Protein AF-A0A8K0THE0-F1 (afdb_monomer_lite)

Foldseek 3Di:
DDDDDDDDDDDDDDDDPDDDDDPPDPDCPPPDDPVRVVVVVLVVVVVVVVVVVVVVDDPDPQDDPVNDADAAAPVPDDPVLNVLLVQLVVQQVQAADPCCVVCCPVVVPGGGNVVNLVVVCVVCVVVQPPDPCVVVVVVVSQVVVQCCSCVVVVRPHGDHDHDVVVVPDDPPPPPD

InterPro domains:
  IPR002227 Tyrosinase copper-binding domain [PF00264] (111-160)
  IPR002227 Tyrosinase copper-binding domain [PS00497] (129-146)
  IPR008922 Di-copper centre-containing domain superfamily [G3DSA:1.10.1280.10] (21-163)
  IPR008922 Di-copper centre-containing domain superfamily [SSF48056] (61-160)
  IPR050316 Tyrosinase and Hemocyanin [PTHR11474] (42-154)

pLDDT: mean 79.52, std 20.96, range [37.09, 98.62]

Radius of gyration: 33.8 Å; chains: 1; bounding box: 70×46×121 Å

Sequence (176 aa):
MRPSPLIVALGLGATFAFGAPSPAAPEESQSLSEAERLLLDLNAQATSALEESEGLEKRTEGCSIFKASVRRDWALLTKTERRDYIKAAKCLYTAPSILHKTDPVTYPGLRSRYDDFVAVHLEQTLSIHGTGNFLTWHRYYVWAYEQALRNECGYKGYQPVSHDRCRNLPELLLTL

Secondary structure (DSSP, 8-state):
------------------PPPPPPPP-------HHHHHHHHHHHHHHHHHHHHHTSS---TT--TTTPPPP-BGGGS-HHHHHHHHHHHHHHHHSBPHHHHH-TTT-TT--BHHHHHHHHHHHTHHHHSSSTTHHHHHHHHHHHHHHHHHHTS---S-PPB--GGGGS--GGGS--

Organism: NCBI:txid40658

Structure (mmCIF, N/CA/C/O backbone):
data_AF-A0A8K0THE0-F1
#
_entry.id   AF-A0A8K0THE0-F1
#
loop_
_atom_site.group_PDB
_atom_site.id
_atom_site.type_symbol
_atom_site.label_atom_id
_atom_site.label_alt_id
_atom_site.label_comp_id
_atom_site.label_asym_id
_atom_site.label_entity_id
_atom_site.label_seq_id
_atom_site.pdbx_PDB_ins_code
_atom_site.Cartn_x
_atom_site.Cartn_y
_atom_site.Cartn_z
_atom_site.occupancy
_atom_site.B_iso_or_equiv
_atom_site.auth_seq_id
_atom_site.auth_comp_id
_atom_site.auth_asym_id
_atom_site.auth_atom_id
_atom_site.pdbx_PDB_model_num
ATOM 1 N N . MET A 1 1 ? 43.475 -20.501 98.503 1.00 37.09 1 MET A N 1
ATOM 2 C CA . MET A 1 1 ? 44.841 -19.937 98.467 1.00 37.09 1 MET A CA 1
ATOM 3 C C . MET A 1 1 ? 44.968 -19.088 97.208 1.00 37.09 1 MET A C 1
ATOM 5 O O . MET A 1 1 ? 44.709 -19.608 96.133 1.00 37.09 1 MET A O 1
ATOM 9 N N . ARG A 1 2 ? 45.258 -17.786 97.342 1.00 45.22 2 ARG A N 1
ATOM 10 C CA . ARG A 1 2 ? 45.729 -16.926 96.233 1.00 45.22 2 ARG A CA 1
ATOM 11 C C . ARG A 1 2 ? 47.183 -17.313 95.900 1.00 45.22 2 ARG A C 1
ATOM 13 O O . ARG A 1 2 ? 47.862 -17.770 96.821 1.00 45.22 2 ARG A O 1
ATOM 20 N N . PRO A 1 3 ? 47.655 -17.149 94.650 1.00 45.97 3 PRO A N 1
ATOM 21 C CA . PRO A 1 3 ? 48.266 -15.866 94.259 1.00 45.97 3 PRO A CA 1
ATOM 22 C C . PRO A 1 3 ? 48.057 -15.436 92.783 1.00 45.97 3 PRO A C 1
ATOM 24 O O . PRO A 1 3 ? 47.805 -16.250 91.902 1.00 45.97 3 PRO A O 1
ATOM 27 N N . SER A 1 4 ? 48.197 -14.127 92.540 1.00 37.41 4 SER A N 1
ATOM 28 C CA . SER A 1 4 ? 48.621 -13.504 91.262 1.00 37.41 4 SER A CA 1
ATOM 29 C C . SER A 1 4 ? 50.158 -13.353 91.263 1.00 37.41 4 SER A C 1
ATOM 31 O O . SER A 1 4 ? 50.719 -13.397 92.363 1.00 37.41 4 SER A O 1
ATOM 33 N N . PRO A 1 5 ? 50.864 -13.191 90.116 1.00 53.12 5 PRO A N 1
ATOM 34 C CA . PRO A 1 5 ? 51.092 -11.874 89.447 1.00 53.12 5 PRO A CA 1
ATOM 35 C C . PRO A 1 5 ? 51.097 -11.946 87.878 1.00 53.12 5 PRO A C 1
ATOM 37 O O . PRO A 1 5 ? 51.170 -13.039 87.332 1.00 53.12 5 PRO A O 1
ATOM 40 N N . LEU A 1 6 ? 50.762 -10.897 87.088 1.00 38.00 6 LEU A N 1
ATOM 41 C CA . LEU A 1 6 ? 51.623 -9.824 86.486 1.00 38.00 6 LEU A CA 1
ATOM 42 C C . LEU A 1 6 ? 52.899 -10.396 85.800 1.00 38.00 6 LEU A C 1
ATOM 44 O O . LEU A 1 6 ? 53.612 -11.136 86.460 1.00 38.00 6 LEU A O 1
ATOM 48 N N . ILE A 1 7 ? 53.311 -10.164 84.533 1.00 41.59 7 ILE A N 1
ATOM 49 C CA . ILE A 1 7 ? 53.419 -9.004 83.595 1.00 41.59 7 ILE A CA 1
ATOM 50 C C . ILE A 1 7 ? 53.668 -9.619 82.166 1.00 41.59 7 ILE A C 1
ATOM 52 O O . ILE A 1 7 ? 54.162 -10.739 82.102 1.00 41.59 7 ILE A O 1
ATOM 56 N N . VAL A 1 8 ? 53.295 -9.067 80.994 1.00 42.31 8 VAL A N 1
ATOM 57 C CA . VAL A 1 8 ? 54.115 -8.237 80.059 1.00 42.31 8 VAL A CA 1
ATOM 58 C C . VAL A 1 8 ? 53.346 -8.073 78.739 1.00 42.31 8 VAL A C 1
ATOM 60 O O . VAL A 1 8 ? 52.878 -9.046 78.155 1.00 42.31 8 VAL A O 1
ATOM 63 N N . ALA A 1 9 ? 53.245 -6.827 78.271 1.00 46.34 9 ALA A N 1
ATOM 64 C CA . ALA A 1 9 ? 52.750 -6.444 76.955 1.00 46.34 9 ALA A CA 1
ATOM 65 C C . ALA A 1 9 ? 53.862 -6.538 75.898 1.00 46.34 9 ALA A C 1
ATOM 67 O O . ALA A 1 9 ? 54.978 -6.096 76.156 1.00 46.34 9 ALA A O 1
ATOM 68 N N . LEU A 1 10 ? 53.536 -7.019 74.697 1.00 44.88 10 LEU A N 1
ATOM 69 C CA . LEU A 1 10 ? 54.308 -6.794 73.472 1.00 44.88 10 LEU A CA 1
ATOM 70 C C . LEU A 1 10 ? 53.319 -6.691 72.308 1.00 44.88 10 LEU A C 1
ATOM 72 O O . LEU A 1 10 ? 52.562 -7.618 72.030 1.00 44.88 10 LEU A O 1
ATOM 76 N N . GLY A 1 11 ? 53.279 -5.505 71.703 1.00 41.94 11 GLY A N 1
ATOM 77 C CA . GLY A 1 11 ? 52.392 -5.180 70.597 1.00 41.94 11 GLY A CA 1
ATOM 78 C C . GLY A 1 11 ? 52.757 -5.931 69.321 1.00 41.94 11 GLY A C 1
ATOM 79 O O . GLY A 1 11 ? 53.927 -6.122 69.004 1.00 41.94 11 GLY A O 1
ATOM 80 N N . LEU A 1 12 ? 51.728 -6.297 68.566 1.00 46.88 12 LEU A N 1
ATOM 81 C CA . LEU A 1 12 ? 51.833 -6.688 67.168 1.00 46.88 12 LEU A CA 1
ATOM 82 C C . LEU A 1 12 ? 50.909 -5.760 66.386 1.00 46.88 12 LEU A C 1
ATOM 84 O O . LEU A 1 12 ? 49.689 -5.801 66.531 1.00 46.88 12 LEU A O 1
ATOM 88 N N . GLY A 1 13 ? 51.529 -4.858 65.624 1.00 43.75 13 GLY A N 1
ATOM 89 C CA . GLY A 1 13 ? 50.839 -3.967 64.707 1.00 43.75 13 GLY A CA 1
ATOM 90 C C . GLY A 1 13 ? 50.131 -4.771 63.622 1.00 43.75 13 GLY A C 1
ATOM 91 O O . GLY A 1 13 ? 50.723 -5.654 63.005 1.00 43.75 13 GLY A O 1
ATOM 92 N N . ALA A 1 14 ? 48.860 -4.456 63.394 1.00 48.72 14 ALA A N 1
ATOM 93 C CA . ALA A 1 14 ? 48.136 -4.925 62.227 1.00 48.72 14 ALA A CA 1
ATOM 94 C C . ALA A 1 14 ? 48.707 -4.220 60.989 1.00 48.72 14 ALA A C 1
ATOM 96 O O . ALA A 1 14 ? 48.571 -3.007 60.825 1.00 48.72 14 ALA A O 1
ATOM 97 N N . THR A 1 15 ? 49.372 -4.976 60.122 1.00 47.25 15 THR A N 1
ATOM 98 C CA . THR A 1 15 ? 49.733 -4.532 58.780 1.00 47.25 15 THR A CA 1
ATOM 99 C C . THR A 1 15 ? 48.459 -4.441 57.942 1.00 47.25 15 THR A C 1
ATOM 101 O O . THR A 1 15 ? 47.922 -5.441 57.474 1.00 47.25 15 THR A O 1
ATOM 104 N N . PHE A 1 16 ? 47.953 -3.225 57.739 1.00 48.56 16 PHE A N 1
ATOM 105 C CA . PHE A 1 16 ? 46.991 -2.964 56.673 1.00 48.56 16 PHE A CA 1
ATOM 106 C C . PHE A 1 16 ? 47.738 -3.044 55.340 1.00 48.56 16 PHE A C 1
ATOM 108 O O . PHE A 1 16 ? 48.511 -2.152 54.993 1.00 48.56 16 PHE A O 1
ATOM 115 N N . ALA A 1 17 ? 47.536 -4.133 54.599 1.00 47.16 17 ALA A N 1
ATOM 116 C CA . ALA A 1 17 ? 47.916 -4.188 53.197 1.00 47.16 17 ALA A CA 1
ATOM 117 C C . ALA A 1 17 ? 47.027 -3.197 52.430 1.00 47.16 17 ALA A C 1
ATOM 119 O O . ALA A 1 17 ? 45.856 -3.468 52.170 1.00 47.16 17 ALA A O 1
ATOM 120 N N . PHE A 1 18 ? 47.571 -2.023 52.105 1.00 51.66 18 PHE A N 1
ATOM 121 C CA . PHE A 1 18 ? 46.971 -1.121 51.130 1.00 51.66 18 PHE A CA 1
ATOM 122 C C . PHE A 1 18 ? 46.979 -1.830 49.772 1.00 51.66 18 PHE A C 1
ATOM 124 O O . PHE A 1 18 ? 48.033 -2.015 49.164 1.00 51.66 18 PHE A O 1
ATOM 131 N N . GLY A 1 19 ? 45.802 -2.266 49.318 1.00 46.28 19 GLY A N 1
ATOM 132 C CA . GLY A 1 19 ? 45.603 -2.702 47.942 1.00 46.28 19 GLY A CA 1
ATOM 133 C C . GLY A 1 19 ? 45.977 -1.564 46.996 1.00 46.28 19 GLY A C 1
ATOM 134 O O . GLY A 1 19 ? 45.545 -0.427 47.188 1.00 46.28 19 GLY A O 1
ATOM 135 N N . ALA A 1 20 ? 46.819 -1.862 46.008 1.00 51.03 20 ALA A N 1
ATOM 136 C CA . ALA A 1 20 ? 47.208 -0.899 44.990 1.00 51.03 20 ALA A CA 1
ATOM 137 C C . ALA A 1 20 ? 45.961 -0.375 44.247 1.00 51.03 20 ALA A C 1
ATOM 139 O O . ALA A 1 20 ? 45.040 -1.158 43.990 1.00 51.03 20 ALA A O 1
ATOM 140 N N . PRO A 1 21 ? 45.915 0.915 43.867 1.00 47.69 21 PRO A N 1
ATOM 141 C CA . PRO A 1 21 ? 44.858 1.427 43.011 1.00 47.69 21 PRO A CA 1
ATOM 142 C C . PRO A 1 21 ? 44.902 0.670 41.684 1.00 47.69 21 PRO A C 1
ATOM 144 O O . PRO A 1 21 ? 45.929 0.651 41.003 1.00 47.69 21 PRO A O 1
ATOM 147 N N . SER A 1 22 ? 43.793 0.024 41.331 1.00 53.34 22 SER A N 1
ATOM 148 C CA . SER A 1 22 ? 43.606 -0.519 39.989 1.00 53.34 22 SER A CA 1
ATOM 149 C C . SER A 1 22 ? 43.704 0.646 38.994 1.00 53.34 22 SER A C 1
ATOM 151 O O . SER A 1 22 ? 43.078 1.681 39.247 1.00 53.34 22 SER A O 1
ATOM 153 N N . PRO A 1 23 ? 44.495 0.550 37.908 1.00 51.25 23 PRO A N 1
ATOM 154 C CA . PRO A 1 23 ? 44.481 1.583 36.886 1.00 51.25 23 PRO A CA 1
ATOM 155 C C . PRO A 1 23 ? 43.054 1.686 36.349 1.00 51.25 23 PRO A C 1
ATOM 157 O O . PRO A 1 23 ? 42.475 0.691 35.914 1.00 51.25 23 PRO A O 1
ATOM 160 N N . ALA A 1 24 ? 42.485 2.889 36.445 1.00 47.53 24 ALA A N 1
ATOM 161 C CA . ALA A 1 24 ? 41.199 3.212 35.856 1.00 47.53 24 ALA A CA 1
ATOM 162 C C . ALA A 1 24 ? 41.182 2.708 34.408 1.00 47.53 24 ALA A C 1
ATOM 164 O O . ALA A 1 24 ? 42.100 3.000 33.636 1.00 47.53 24 ALA A O 1
ATOM 165 N N . ALA A 1 25 ? 40.167 1.912 34.069 1.00 48.09 25 ALA A N 1
ATOM 166 C CA . ALA A 1 25 ? 39.906 1.537 32.690 1.00 48.09 25 ALA A CA 1
ATOM 167 C C . ALA A 1 25 ? 39.863 2.819 31.836 1.00 48.09 25 ALA A C 1
ATOM 169 O O . ALA A 1 25 ? 39.320 3.826 32.303 1.00 48.09 25 ALA A O 1
ATOM 170 N N . PRO A 1 26 ? 40.458 2.820 30.631 1.00 47.81 26 PRO A N 1
ATOM 171 C CA . PRO A 1 26 ? 40.392 3.981 29.763 1.00 47.81 26 PRO A CA 1
ATOM 172 C C . PRO A 1 26 ? 38.924 4.313 29.490 1.00 47.81 26 PRO A C 1
ATOM 174 O O . PRO A 1 26 ? 38.117 3.429 29.208 1.00 47.81 26 PRO A O 1
ATOM 177 N N . GLU A 1 27 ? 38.597 5.594 29.623 1.00 45.12 27 GLU A N 1
ATOM 178 C CA . GLU A 1 27 ? 37.308 6.167 29.272 1.00 45.12 27 GLU A CA 1
ATOM 179 C C . GLU A 1 27 ? 37.000 5.817 27.808 1.00 45.12 27 GLU A C 1
ATOM 181 O O . GLU A 1 27 ? 37.686 6.259 26.882 1.00 45.12 27 GLU A O 1
ATOM 186 N N . GLU A 1 28 ? 36.002 4.959 27.603 1.00 45.19 28 GLU A N 1
ATOM 187 C CA . GLU A 1 28 ? 35.525 4.532 26.292 1.00 45.19 28 GLU A CA 1
ATOM 188 C C . GLU A 1 28 ? 34.776 5.700 25.633 1.00 45.19 28 GLU A C 1
ATOM 190 O O . GLU A 1 28 ? 33.551 5.738 25.557 1.00 45.19 28 GLU A O 1
ATOM 195 N N . SER A 1 29 ? 35.523 6.699 25.158 1.00 48.25 29 SER A N 1
ATOM 196 C CA . SER A 1 29 ? 35.022 7.587 24.116 1.00 48.25 29 SER A CA 1
ATOM 197 C C . SER A 1 29 ? 34.952 6.751 22.843 1.00 48.25 29 SER A C 1
ATOM 199 O O . SER A 1 29 ? 35.946 6.538 22.151 1.00 48.25 29 SER A O 1
ATOM 201 N N . GLN A 1 30 ? 33.780 6.166 22.601 1.00 55.34 30 GLN A N 1
ATOM 202 C CA . GLN A 1 30 ? 33.509 5.320 21.446 1.00 55.34 30 GLN A CA 1
ATOM 203 C C . GLN A 1 30 ? 33.782 6.120 20.172 1.00 55.34 30 GLN A C 1
ATOM 205 O O . GLN A 1 30 ? 32.961 6.911 19.705 1.00 55.34 30 GLN A O 1
ATOM 210 N N . SER A 1 31 ? 34.980 5.945 19.617 1.00 70.00 31 SER A N 1
ATOM 211 C CA . SER A 1 31 ? 35.307 6.401 18.280 1.00 70.00 31 SER A CA 1
ATOM 212 C C . SER A 1 31 ? 34.424 5.604 17.332 1.00 70.00 31 SER A C 1
ATOM 214 O O . SER A 1 31 ? 34.718 4.447 17.037 1.00 70.00 31 SER A O 1
ATOM 216 N N . LEU A 1 32 ? 33.320 6.214 16.907 1.00 71.62 32 LEU A N 1
ATOM 217 C CA . LEU A 1 32 ? 32.409 5.633 15.931 1.00 71.62 32 LEU A CA 1
ATOM 218 C C . LEU A 1 32 ? 33.219 5.079 14.756 1.00 71.62 32 LEU A C 1
ATOM 220 O O . LEU A 1 32 ? 34.095 5.773 14.215 1.00 71.62 32 LEU A O 1
ATOM 224 N N . SER A 1 33 ? 32.936 3.828 14.409 1.00 85.62 33 SER A N 1
ATOM 225 C CA . SER A 1 33 ? 33.497 3.130 13.261 1.00 85.62 33 SER A CA 1
ATOM 226 C C . SER A 1 33 ? 33.276 3.935 11.982 1.00 85.62 33 SER A C 1
ATOM 228 O O . SER A 1 33 ? 32.379 4.774 11.882 1.00 85.62 33 SER A O 1
ATOM 230 N N . GLU A 1 34 ? 34.092 3.675 10.967 1.00 87.69 34 GLU A N 1
ATOM 231 C CA . GLU A 1 34 ? 33.960 4.332 9.665 1.00 87.69 34 GLU A CA 1
ATOM 232 C C . GLU A 1 34 ? 32.550 4.159 9.073 1.00 87.69 34 GLU A C 1
ATOM 234 O O . GLU A 1 34 ? 31.986 5.108 8.535 1.00 87.69 34 GLU A O 1
ATOM 239 N N . ALA A 1 35 ? 31.933 2.990 9.282 1.00 84.56 35 ALA A N 1
ATOM 240 C CA . ALA A 1 35 ? 30.554 2.721 8.890 1.00 84.56 35 ALA A CA 1
ATOM 241 C C . ALA A 1 35 ? 29.540 3.602 9.641 1.00 84.56 35 ALA A C 1
ATOM 243 O O . ALA A 1 35 ? 28.606 4.117 9.034 1.00 84.56 35 ALA A O 1
ATOM 244 N N . GLU A 1 36 ? 29.726 3.819 10.945 1.00 90.31 36 GLU A N 1
ATOM 245 C CA . GLU A 1 36 ? 28.855 4.695 11.737 1.00 90.31 36 GLU A CA 1
ATOM 246 C C . GLU A 1 36 ? 29.017 6.163 11.344 1.00 90.31 36 GLU A C 1
ATOM 248 O O . GLU A 1 36 ? 28.024 6.880 11.238 1.00 90.31 36 GLU A O 1
ATOM 253 N N . ARG A 1 37 ? 30.246 6.606 11.054 1.00 89.44 37 ARG A N 1
ATOM 254 C CA . ARG A 1 37 ? 30.509 7.956 10.532 1.00 89.44 37 ARG A CA 1
ATOM 255 C C . ARG A 1 37 ? 29.875 8.163 9.165 1.00 89.44 37 ARG A C 1
ATOM 257 O O . ARG A 1 37 ? 29.263 9.200 8.941 1.00 89.44 37 ARG A O 1
ATOM 264 N N . LEU A 1 38 ? 29.979 7.169 8.287 1.00 89.44 38 LEU A N 1
ATOM 265 C CA . LEU A 1 38 ? 29.345 7.194 6.974 1.00 89.44 38 LEU A CA 1
ATOM 266 C C . LEU A 1 38 ? 27.817 7.232 7.091 1.00 89.44 38 LEU A C 1
ATOM 268 O O . LEU A 1 38 ? 27.167 7.983 6.374 1.00 89.44 38 LEU A O 1
ATOM 272 N N . LEU A 1 39 ? 27.234 6.468 8.017 1.00 88.12 39 LEU A N 1
ATOM 273 C CA . LEU A 1 39 ? 25.795 6.513 8.290 1.00 88.12 39 LEU A CA 1
ATOM 274 C C . LEU A 1 39 ? 25.358 7.866 8.859 1.00 88.12 39 LEU A C 1
ATOM 276 O O . LEU A 1 39 ? 24.305 8.372 8.481 1.00 88.12 39 LEU A O 1
ATOM 280 N N . LEU A 1 40 ? 26.148 8.464 9.750 1.00 88.88 40 LEU A N 1
ATOM 281 C CA . LEU A 1 40 ? 25.891 9.801 10.288 1.00 88.88 40 LEU A CA 1
ATOM 282 C C . LEU A 1 40 ? 25.964 10.875 9.206 1.00 88.88 40 LEU A C 1
ATOM 284 O O . LEU A 1 40 ? 25.087 11.732 9.156 1.00 88.88 40 LEU A O 1
ATOM 288 N N . ASP A 1 41 ? 26.958 10.798 8.326 1.00 92.06 41 ASP A N 1
ATOM 289 C CA . ASP A 1 41 ? 27.107 11.713 7.197 1.00 92.06 41 ASP A CA 1
ATOM 290 C C . ASP A 1 41 ? 25.958 11.556 6.190 1.00 92.06 41 ASP A C 1
ATOM 292 O O . ASP A 1 41 ? 25.325 12.539 5.818 1.00 92.06 41 ASP A O 1
ATOM 296 N N . LEU A 1 42 ? 25.581 10.320 5.844 1.00 88.81 42 LEU A N 1
ATOM 297 C CA . LEU A 1 42 ? 24.402 10.042 5.014 1.00 88.81 42 LEU A CA 1
ATOM 298 C C . LEU A 1 42 ? 23.113 10.580 5.645 1.00 88.81 42 LEU A C 1
ATOM 300 O O . LEU A 1 42 ? 22.280 11.158 4.948 1.00 88.81 42 LEU A O 1
ATOM 304 N N . ASN A 1 43 ? 22.942 10.415 6.958 1.00 87.50 43 ASN A N 1
ATOM 305 C CA . ASN A 1 43 ? 21.791 10.957 7.677 1.00 87.50 43 ASN A CA 1
ATOM 306 C C . ASN A 1 43 ? 21.796 12.492 7.679 1.00 87.50 43 ASN A C 1
ATOM 308 O O . ASN A 1 43 ? 20.735 13.101 7.533 1.00 87.50 43 ASN A O 1
ATOM 312 N N . ALA A 1 44 ? 22.965 13.122 7.814 1.00 89.00 44 ALA A N 1
ATOM 313 C CA . ALA A 1 44 ? 23.109 14.572 7.741 1.00 89.00 44 ALA A CA 1
ATOM 314 C C . ALA A 1 44 ? 22.770 15.089 6.338 1.00 89.00 44 ALA A C 1
ATOM 316 O O . ALA A 1 44 ? 21.922 15.966 6.211 1.00 89.00 44 ALA A O 1
ATOM 317 N N . GLN A 1 45 ? 23.322 14.474 5.289 1.00 90.31 45 GLN A N 1
ATOM 318 C CA . GLN A 1 45 ? 23.002 14.799 3.897 1.00 90.31 45 GLN A CA 1
ATOM 319 C C . GLN A 1 45 ? 21.509 14.619 3.597 1.00 90.31 45 GLN A C 1
ATOM 321 O O . GLN A 1 45 ? 20.898 15.477 2.967 1.00 90.31 45 GLN A O 1
ATOM 326 N N . ALA A 1 46 ? 20.893 13.535 4.082 1.00 80.50 46 ALA A N 1
ATOM 327 C CA . ALA A 1 46 ? 19.457 13.314 3.937 1.00 80.50 46 ALA A CA 1
ATOM 328 C C . ALA A 1 46 ? 18.630 14.387 4.663 1.00 80.50 46 ALA A C 1
ATOM 330 O O . ALA A 1 46 ? 17.602 14.813 4.144 1.00 80.50 46 ALA A O 1
ATOM 331 N N . THR A 1 47 ? 19.074 14.841 5.837 1.00 82.19 47 THR A N 1
ATOM 332 C CA . THR A 1 47 ? 18.400 15.902 6.602 1.00 82.19 47 THR A CA 1
ATOM 333 C C . THR A 1 47 ? 18.536 17.252 5.904 1.00 82.19 47 THR A C 1
ATOM 335 O O . THR A 1 47 ? 17.533 17.930 5.720 1.00 82.19 47 THR A O 1
ATOM 338 N N . SER A 1 48 ? 19.726 17.601 5.414 1.00 83.12 48 SER A N 1
ATOM 339 C CA . SER A 1 48 ? 19.937 18.826 4.638 1.00 83.12 48 SER A CA 1
ATOM 340 C C . SER A 1 48 ? 19.146 18.818 3.330 1.00 83.12 48 SER A C 1
ATOM 342 O O . SER A 1 48 ? 18.495 19.804 3.013 1.00 83.12 48 SER A O 1
ATOM 344 N N . ALA A 1 49 ? 19.092 17.691 2.613 1.00 79.25 49 ALA A N 1
ATOM 345 C CA . ALA A 1 49 ? 18.255 17.559 1.420 1.00 79.25 49 ALA A CA 1
ATOM 346 C C . ALA A 1 49 ? 16.754 17.697 1.738 1.00 79.25 49 ALA A C 1
ATOM 348 O O . ALA A 1 49 ? 15.994 18.237 0.934 1.00 79.25 49 ALA A O 1
ATOM 349 N N . LEU A 1 50 ? 16.313 17.226 2.913 1.00 73.88 50 LEU A N 1
ATOM 350 C CA . LEU A 1 50 ? 14.948 17.445 3.390 1.00 73.88 50 LEU A CA 1
ATOM 351 C C . LEU A 1 50 ? 14.700 18.926 3.688 1.00 73.88 50 LEU A C 1
ATOM 353 O O . LEU A 1 50 ? 13.709 19.447 3.196 1.00 73.88 50 LEU A O 1
ATOM 357 N N . GLU A 1 51 ? 15.585 19.608 4.412 1.00 76.88 51 GLU A N 1
ATOM 358 C CA . GLU A 1 51 ? 15.485 21.047 4.710 1.00 76.88 51 GLU A CA 1
ATOM 359 C C . GLU A 1 51 ? 15.505 21.906 3.434 1.00 76.88 51 GLU A C 1
ATOM 361 O O . GLU A 1 51 ? 14.690 22.813 3.269 1.00 76.88 51 GLU A O 1
ATOM 366 N N . GLU A 1 52 ? 16.365 21.572 2.471 1.00 76.2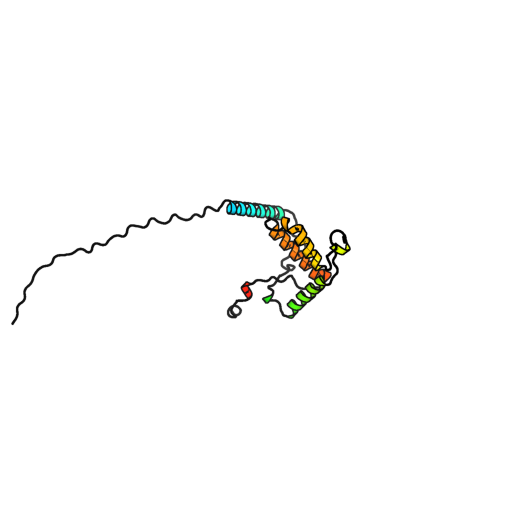5 52 GLU A N 1
ATOM 367 C CA . GLU A 1 52 ? 16.381 22.189 1.141 1.00 76.25 52 GLU A CA 1
ATOM 368 C C . GLU A 1 52 ? 15.057 21.946 0.401 1.00 76.25 52 GLU A C 1
ATOM 370 O O . GLU A 1 52 ? 14.531 22.848 -0.256 1.00 76.25 52 GLU A O 1
ATOM 375 N N . SER A 1 53 ? 14.465 20.757 0.564 1.00 64.31 53 SER A N 1
ATOM 376 C CA . SER A 1 53 ? 13.133 20.451 0.038 1.00 64.31 53 SER A CA 1
ATOM 377 C C . SER A 1 53 ? 11.994 21.131 0.806 1.00 64.31 53 SER A C 1
ATOM 379 O O . SER A 1 53 ? 10.932 21.345 0.230 1.00 64.31 53 SER A O 1
ATOM 381 N N . GLU A 1 54 ? 12.186 21.535 2.067 1.00 62.38 54 GLU A N 1
ATOM 382 C CA . GLU A 1 54 ? 11.216 22.359 2.802 1.00 62.38 54 GLU A CA 1
ATOM 383 C C . GLU A 1 54 ? 11.147 23.787 2.235 1.00 62.38 54 GLU A C 1
ATOM 385 O O . GLU A 1 54 ? 10.101 24.436 2.324 1.00 62.38 54 GLU A O 1
ATOM 390 N N . GLY A 1 55 ? 12.229 24.246 1.592 1.00 57.22 55 GLY A N 1
ATOM 391 C CA . GLY A 1 55 ? 12.276 25.468 0.786 1.00 57.22 55 GLY A CA 1
ATOM 392 C C . GLY A 1 55 ? 11.609 25.343 -0.591 1.00 57.22 55 GLY A C 1
ATOM 393 O O . GLY A 1 55 ? 11.332 26.362 -1.228 1.00 57.22 55 GLY A O 1
ATOM 394 N N . LEU A 1 56 ? 11.297 24.121 -1.046 1.00 56.66 56 LEU A N 1
ATOM 395 C CA . LEU A 1 56 ? 10.453 23.889 -2.218 1.00 56.66 56 LEU A CA 1
ATOM 396 C C . LEU A 1 56 ? 8.993 24.078 -1.797 1.00 56.66 56 LEU A C 1
ATOM 398 O O . LEU A 1 56 ? 8.346 23.211 -1.216 1.00 56.66 56 LEU A O 1
ATOM 402 N N . GLU A 1 57 ? 8.516 25.288 -2.059 1.00 56.62 57 GLU A N 1
ATOM 403 C CA . GLU A 1 57 ? 7.181 25.805 -1.801 1.00 56.62 57 GLU A CA 1
ATOM 404 C C . GLU A 1 57 ? 6.034 24.776 -1.746 1.00 56.62 57 GLU A C 1
ATOM 406 O O . GLU A 1 57 ? 5.821 23.966 -2.648 1.00 56.62 57 GLU A O 1
ATOM 411 N N . LYS A 1 58 ? 5.176 25.002 -0.740 1.00 50.47 58 LYS A N 1
ATOM 412 C CA . LYS A 1 58 ? 3.836 24.436 -0.523 1.00 50.47 58 LYS A CA 1
ATOM 413 C C . LYS A 1 58 ? 3.842 23.016 0.041 1.00 50.47 58 LYS A C 1
ATOM 415 O O . LYS A 1 58 ? 3.612 22.033 -0.660 1.00 50.47 58 LYS A O 1
ATOM 420 N N . ARG A 1 59 ? 3.777 22.942 1.379 1.00 57.47 59 ARG A N 1
ATOM 421 C CA . ARG A 1 59 ? 2.786 22.049 2.003 1.00 57.47 59 ARG A CA 1
ATOM 422 C C . ARG A 1 59 ? 1.417 22.455 1.452 1.00 57.47 59 ARG A C 1
ATOM 424 O O . ARG A 1 59 ? 0.767 23.367 1.948 1.00 57.47 59 ARG A O 1
ATOM 431 N N . THR A 1 60 ? 1.088 21.826 0.330 1.00 54.25 60 THR A N 1
ATOM 432 C CA . THR A 1 60 ? -0.111 21.957 -0.491 1.00 54.25 60 THR A CA 1
ATOM 433 C C . THR A 1 60 ? -1.347 22.145 0.373 1.00 54.25 60 THR A C 1
ATOM 435 O O . THR A 1 60 ? -1.487 21.449 1.382 1.00 54.25 60 THR A O 1
ATOM 438 N N . GLU A 1 61 ? -2.251 23.027 -0.054 1.00 61.03 61 GLU A N 1
ATOM 439 C CA . GLU A 1 61 ? -3.625 23.155 0.438 1.00 61.03 61 GLU A CA 1
ATOM 440 C C . GLU A 1 61 ? -4.302 21.768 0.521 1.00 61.03 61 GLU A C 1
ATOM 442 O O . GLU A 1 61 ? -4.938 21.301 -0.416 1.00 61.03 61 GLU A O 1
ATOM 447 N N . GLY A 1 62 ? -4.108 21.027 1.615 1.00 66.81 62 GLY A N 1
ATOM 448 C CA . GLY A 1 62 ? -4.480 19.609 1.638 1.00 66.81 62 GLY A CA 1
ATOM 449 C C . GLY A 1 62 ? -3.947 18.818 2.825 1.00 66.81 62 GLY A C 1
ATOM 450 O O . GLY A 1 62 ? -4.712 18.067 3.428 1.00 66.81 62 GLY A O 1
ATOM 451 N N . CYS A 1 63 ? -2.687 19.023 3.216 1.00 70.06 63 CYS A N 1
ATOM 452 C CA . CYS A 1 63 ? -2.121 18.371 4.398 1.00 70.06 63 CYS A CA 1
ATOM 453 C C . CYS A 1 63 ? -2.252 19.296 5.614 1.00 70.06 63 CYS A C 1
ATOM 455 O O . CYS A 1 63 ? -1.501 20.256 5.764 1.00 70.06 63 CYS A O 1
ATOM 457 N N . SER A 1 64 ? -3.231 19.026 6.475 1.00 79.38 64 SER A N 1
ATOM 458 C CA . SER A 1 64 ? -3.403 19.714 7.757 1.00 79.38 64 SER A CA 1
ATOM 459 C C . SER A 1 64 ? -3.599 18.697 8.872 1.00 79.38 64 SER A C 1
ATOM 461 O O . SER A 1 64 ? -4.026 17.572 8.613 1.00 79.38 64 SER A O 1
ATOM 463 N N . ILE A 1 65 ? -3.351 19.093 10.123 1.00 77.38 65 ILE A N 1
ATOM 464 C CA . ILE A 1 65 ? -3.581 18.217 11.283 1.00 77.38 65 ILE A CA 1
ATOM 465 C C . ILE A 1 65 ? -5.031 17.706 11.355 1.00 77.38 65 ILE A C 1
ATOM 467 O O . ILE A 1 65 ? -5.276 16.593 11.801 1.00 77.38 65 ILE A O 1
ATOM 471 N N . PHE A 1 66 ? -5.984 18.480 10.829 1.00 79.75 66 PHE A N 1
ATOM 472 C CA . PHE A 1 66 ? -7.404 18.123 10.775 1.00 79.75 66 PHE A CA 1
ATOM 473 C C . PHE A 1 66 ? -7.750 17.118 9.667 1.00 79.75 66 PHE A C 1
ATOM 475 O O . PHE A 1 66 ? -8.796 16.479 9.725 1.00 79.75 66 PHE A O 1
ATOM 482 N N . LYS A 1 67 ? -6.897 16.991 8.645 1.00 80.50 67 LYS A N 1
ATOM 483 C CA . LYS A 1 67 ? -7.061 16.059 7.516 1.00 80.50 67 LYS A CA 1
ATOM 484 C C . LYS A 1 67 ? -6.067 14.895 7.562 1.00 80.50 67 LYS A C 1
ATOM 486 O O . LYS A 1 67 ? -6.134 14.004 6.718 1.00 80.50 67 LYS A O 1
ATOM 491 N N . ALA A 1 68 ? -5.142 14.907 8.521 1.00 82.38 68 ALA A N 1
ATOM 492 C CA . ALA A 1 68 ? -4.108 13.899 8.658 1.00 82.38 68 ALA A CA 1
ATOM 493 C C . ALA A 1 68 ? -4.725 12.521 8.936 1.00 82.38 68 ALA A C 1
ATOM 495 O O . ALA A 1 68 ? -5.524 12.336 9.855 1.00 82.38 68 ALA A O 1
ATOM 496 N N . SER A 1 69 ? -4.338 11.535 8.133 1.00 87.88 69 SER A N 1
ATOM 497 C CA . SER A 1 69 ? -4.735 10.144 8.324 1.00 87.88 69 SER A CA 1
ATOM 498 C C . SER A 1 69 ? -4.031 9.535 9.535 1.00 87.88 69 SER A C 1
ATOM 500 O O . SER A 1 69 ? -2.804 9.603 9.630 1.00 87.88 69 SER A O 1
ATOM 502 N N . VAL A 1 70 ? -4.782 8.861 10.409 1.00 89.69 70 VAL A N 1
ATOM 503 C CA . VAL A 1 70 ? -4.228 8.133 11.560 1.00 89.69 70 VAL A CA 1
ATOM 504 C C . VAL A 1 70 ? -4.207 6.636 11.264 1.00 89.69 70 VAL A C 1
ATOM 506 O O . VAL A 1 70 ? -5.254 6.009 11.081 1.00 89.69 70 VAL A O 1
ATOM 509 N N . ARG A 1 71 ? -3.007 6.049 11.254 1.00 93.38 71 ARG A N 1
ATOM 510 C CA . ARG A 1 71 ? -2.815 4.594 11.207 1.00 93.38 71 ARG A CA 1
ATOM 511 C C . ARG A 1 71 ? -2.783 4.048 12.628 1.00 93.38 71 ARG A C 1
ATOM 513 O O . ARG A 1 71 ? -2.046 4.556 13.468 1.00 93.38 71 ARG A O 1
ATOM 520 N N . ARG A 1 72 ? -3.602 3.032 12.896 1.00 91.38 72 ARG A N 1
ATOM 521 C CA . ARG A 1 72 ? -3.729 2.406 14.218 1.00 91.38 72 ARG A CA 1
ATOM 522 C C . ARG A 1 72 ? -3.124 1.016 14.223 1.00 91.38 72 ARG A C 1
ATOM 524 O O . ARG A 1 72 ? -3.051 0.357 13.184 1.00 91.38 72 ARG A O 1
ATOM 531 N N . ASP A 1 73 ? -2.728 0.587 15.412 1.00 92.12 73 ASP A N 1
ATOM 532 C CA . ASP A 1 73 ? -2.294 -0.781 15.632 1.00 92.12 73 ASP A CA 1
ATOM 533 C C . ASP A 1 73 ? -3.424 -1.778 15.332 1.00 92.12 73 ASP A C 1
ATOM 535 O O . ASP A 1 73 ? -4.585 -1.539 15.679 1.00 92.12 73 ASP A O 1
ATOM 539 N N . TRP A 1 74 ? -3.089 -2.907 14.707 1.00 93.12 74 TRP A N 1
ATOM 540 C CA . TRP A 1 74 ? -4.025 -3.992 14.415 1.00 93.12 74 TRP A CA 1
ATOM 541 C C . TRP A 1 74 ? -4.787 -4.480 15.658 1.00 93.12 74 TRP A C 1
ATOM 543 O O . TRP A 1 74 ? -5.995 -4.733 15.591 1.00 93.12 74 TRP A O 1
ATOM 553 N N . ALA A 1 75 ? -4.112 -4.581 16.804 1.00 91.06 75 ALA A N 1
ATOM 554 C CA . ALA A 1 75 ? -4.698 -4.973 18.080 1.00 91.06 75 ALA A CA 1
ATOM 555 C C . ALA A 1 75 ? -5.776 -3.984 18.549 1.00 91.06 75 ALA A C 1
ATOM 557 O O . ALA A 1 75 ? -6.772 -4.408 19.133 1.00 91.06 75 ALA A O 1
ATOM 558 N N . LEU A 1 76 ? -5.632 -2.699 18.213 1.00 92.00 76 LEU A N 1
ATOM 559 C CA . LEU A 1 76 ? -6.578 -1.636 18.565 1.00 92.00 76 LEU A CA 1
ATOM 560 C C . LEU A 1 76 ? -7.763 -1.521 17.595 1.00 92.00 76 LEU A C 1
ATOM 562 O O . LEU A 1 76 ? -8.692 -0.754 17.848 1.00 92.00 76 LEU A O 1
ATOM 566 N N . LEU A 1 77 ? -7.756 -2.264 16.485 1.00 93.88 77 LEU A N 1
ATOM 567 C CA . LEU A 1 77 ? -8.912 -2.348 15.598 1.00 93.88 77 LEU A CA 1
ATOM 568 C C . LEU A 1 77 ? -9.991 -3.257 16.189 1.00 93.88 77 LEU A C 1
ATOM 570 O O . LEU A 1 77 ? -9.716 -4.372 16.645 1.00 93.88 77 LEU A O 1
ATOM 574 N N . THR A 1 78 ? -11.242 -2.815 16.094 1.00 95.94 78 THR A N 1
ATOM 575 C CA . THR A 1 78 ? -12.419 -3.624 16.416 1.00 95.94 78 THR A CA 1
ATOM 576 C C . THR A 1 78 ? -12.534 -4.826 15.474 1.00 95.94 78 THR A C 1
ATOM 578 O O . THR A 1 78 ? -11.995 -4.849 14.364 1.00 95.94 78 THR A O 1
ATOM 581 N N . LYS A 1 79 ? -13.310 -5.841 15.876 1.00 97.06 79 LYS A N 1
ATOM 582 C CA . LYS A 1 79 ? -13.567 -7.021 15.028 1.00 97.06 79 LYS A CA 1
ATOM 583 C C . LYS A 1 79 ? -14.158 -6.646 13.663 1.00 97.06 79 LYS A C 1
ATOM 585 O O . LYS A 1 79 ? -13.855 -7.309 12.676 1.00 97.06 79 LYS A O 1
ATOM 590 N N . THR A 1 80 ? -14.999 -5.613 13.605 1.00 98.06 80 THR A N 1
ATOM 591 C CA . THR A 1 80 ? -15.590 -5.137 12.347 1.00 98.06 80 THR A CA 1
ATOM 592 C C . THR A 1 80 ? -14.544 -4.462 11.470 1.00 98.06 80 THR A C 1
ATOM 594 O O . THR A 1 80 ? -14.385 -4.879 10.332 1.00 98.06 80 THR A O 1
ATOM 597 N 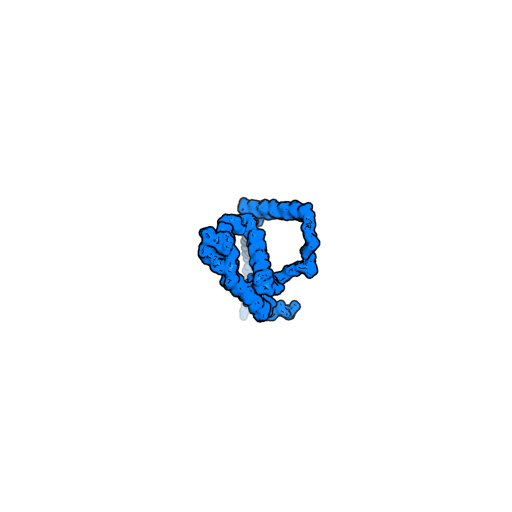N . GLU A 1 8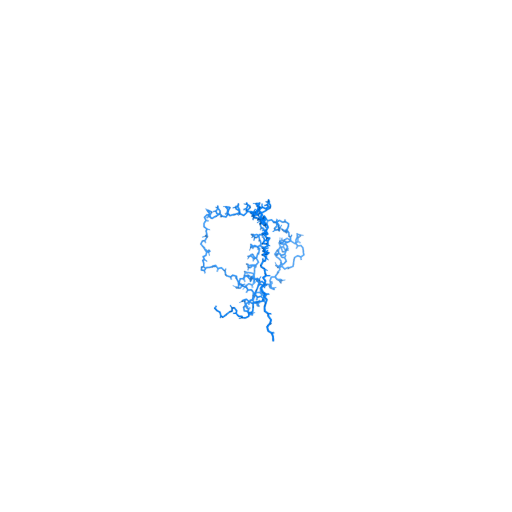1 ? -13.737 -3.552 12.015 1.00 97.31 81 GLU A N 1
ATOM 598 C CA . GLU A 1 81 ? -12.675 -2.878 11.251 1.00 97.31 81 GLU A CA 1
ATOM 599 C C . GLU A 1 81 ? -11.646 -3.864 10.682 1.00 97.31 81 GLU A C 1
ATOM 601 O O . GLU A 1 81 ? -11.247 -3.755 9.522 1.00 97.31 81 GLU A O 1
ATOM 606 N N . ARG A 1 82 ? -11.261 -4.888 11.459 1.00 97.50 82 ARG A N 1
ATOM 607 C CA . ARG A 1 82 ? -10.385 -5.964 10.966 1.00 97.50 82 ARG A CA 1
ATOM 608 C C . ARG A 1 82 ? -11.024 -6.730 9.808 1.00 97.50 82 ARG A C 1
ATOM 610 O O . ARG A 1 82 ? -10.345 -7.033 8.828 1.00 97.50 82 AR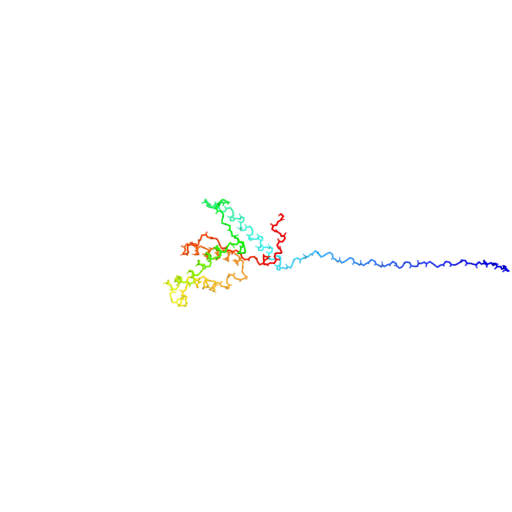G A O 1
ATOM 617 N N . ARG A 1 83 ? -12.321 -7.051 9.901 1.00 98.12 83 ARG A N 1
ATOM 618 C CA . ARG A 1 83 ? -13.058 -7.712 8.810 1.00 98.12 83 ARG A CA 1
ATOM 619 C C . ARG A 1 83 ? -13.144 -6.829 7.572 1.00 98.12 83 ARG A C 1
ATOM 621 O O . ARG A 1 83 ? -12.975 -7.357 6.478 1.00 98.12 83 ARG A O 1
ATOM 628 N N . ASP A 1 84 ? -13.356 -5.528 7.735 1.00 98.31 84 ASP A N 1
ATOM 629 C CA . ASP A 1 84 ? -13.425 -4.582 6.620 1.00 98.31 84 ASP A CA 1
ATOM 630 C C . ASP A 1 84 ? -12.085 -4.494 5.882 1.00 98.31 84 ASP A C 1
ATOM 632 O O . ASP A 1 84 ? -12.057 -4.571 4.652 1.00 98.31 84 ASP A O 1
ATOM 636 N N . TYR A 1 85 ? -10.967 -4.443 6.616 1.00 98.12 85 TYR A N 1
ATOM 637 C CA . TYR A 1 85 ? -9.629 -4.519 6.023 1.00 98.12 85 TYR A CA 1
ATOM 638 C C . TYR A 1 85 ? -9.409 -5.841 5.273 1.00 98.12 85 TYR A C 1
ATOM 640 O O . TYR A 1 85 ? -9.006 -5.841 4.111 1.00 98.12 85 TYR A O 1
ATOM 648 N N . ILE A 1 86 ? -9.723 -6.982 5.903 1.00 98.12 86 ILE A N 1
ATOM 649 C CA . ILE A 1 86 ? -9.565 -8.308 5.281 1.00 98.12 86 ILE A CA 1
ATOM 650 C C . ILE A 1 86 ? -10.430 -8.430 4.022 1.00 98.12 86 ILE A C 1
ATOM 652 O O . ILE A 1 86 ? -9.984 -8.994 3.024 1.00 98.12 86 ILE A O 1
ATOM 656 N N . LYS A 1 87 ? -11.659 -7.906 4.047 1.00 98.50 87 LYS A N 1
ATOM 657 C CA . LYS A 1 87 ? -12.559 -7.890 2.890 1.00 98.50 87 LYS A CA 1
ATOM 658 C C . LYS A 1 87 ? -11.948 -7.097 1.734 1.00 98.50 87 LYS A C 1
ATOM 660 O O . LYS A 1 87 ? -11.953 -7.589 0.609 1.00 98.50 87 LYS A O 1
ATOM 665 N N . ALA A 1 88 ? -11.394 -5.918 2.008 1.00 98.44 88 ALA A N 1
ATOM 666 C CA . ALA A 1 88 ? -10.732 -5.105 0.993 1.00 98.44 88 ALA A CA 1
ATOM 667 C C . ALA A 1 88 ? -9.465 -5.778 0.438 1.00 98.44 88 ALA A C 1
ATOM 669 O O . ALA A 1 88 ? -9.274 -5.816 -0.774 1.00 98.44 88 ALA A O 1
ATOM 670 N N . ALA A 1 89 ? -8.647 -6.396 1.293 1.00 98.06 89 ALA A N 1
ATOM 671 C CA . ALA A 1 89 ? -7.474 -7.146 0.846 1.00 98.06 89 ALA A CA 1
ATOM 672 C C . ALA A 1 89 ? -7.868 -8.331 -0.054 1.00 98.06 89 ALA A C 1
ATOM 674 O O . ALA A 1 89 ? -7.308 -8.504 -1.132 1.00 98.06 89 ALA A O 1
ATOM 675 N N . LYS A 1 90 ? -8.888 -9.110 0.332 1.00 98.50 90 LYS A N 1
ATOM 676 C CA . LYS A 1 90 ? -9.436 -10.197 -0.502 1.00 98.50 90 LYS A CA 1
ATOM 677 C C . LYS A 1 90 ? -9.976 -9.701 -1.844 1.00 98.50 90 LYS A C 1
ATOM 679 O O . LYS A 1 90 ? -9.867 -10.410 -2.840 1.00 98.50 90 LYS A O 1
ATOM 684 N N . CYS A 1 91 ? -10.539 -8.495 -1.880 1.00 98.62 91 CYS A N 1
ATOM 685 C CA . CYS A 1 91 ? -10.927 -7.863 -3.135 1.00 98.62 91 CYS A CA 1
ATOM 686 C C . CYS A 1 91 ? -9.709 -7.664 -4.057 1.00 98.62 91 CYS A C 1
ATOM 688 O O . CYS A 1 91 ? -9.777 -8.078 -5.207 1.00 98.62 91 CYS A O 1
ATOM 690 N N . LEU A 1 92 ? -8.555 -7.196 -3.566 1.00 98.50 92 LEU A N 1
ATOM 691 C CA . LEU A 1 92 ? -7.341 -7.095 -4.398 1.00 98.50 92 LEU A CA 1
ATOM 692 C C . LEU A 1 92 ? -6.793 -8.455 -4.866 1.00 98.50 92 LEU A C 1
ATOM 694 O O . LEU A 1 92 ? -6.271 -8.552 -5.973 1.00 98.50 92 LEU A O 1
ATOM 698 N N . TYR A 1 93 ? -6.952 -9.518 -4.073 1.00 97.88 93 TYR A N 1
ATOM 699 C CA . TYR A 1 93 ? -6.592 -10.886 -4.490 1.00 97.88 93 TYR A CA 1
ATOM 700 C C . TYR A 1 93 ? -7.492 -11.461 -5.593 1.00 97.88 93 TYR A C 1
ATOM 702 O O . TYR A 1 93 ? -7.140 -12.460 -6.212 1.00 97.88 93 TYR A O 1
ATOM 710 N N . THR A 1 94 ? -8.668 -10.876 -5.814 1.00 97.44 94 THR A N 1
ATOM 711 C CA . THR A 1 94 ? -9.657 -11.375 -6.786 1.00 97.44 94 THR A CA 1
ATOM 712 C C . THR A 1 94 ? -9.848 -10.433 -7.968 1.00 97.44 94 THR A C 1
ATOM 714 O O . THR A 1 94 ? -10.228 -10.882 -9.047 1.00 97.44 94 THR A O 1
ATOM 717 N N . ALA A 1 95 ? -9.566 -9.142 -7.793 1.00 98.06 95 ALA A N 1
ATOM 718 C CA . ALA A 1 95 ? -9.561 -8.159 -8.863 1.00 98.06 95 ALA A CA 1
ATOM 719 C C . ALA A 1 95 ? -8.472 -8.501 -9.897 1.00 98.06 95 ALA A C 1
ATOM 721 O O . ALA A 1 95 ? -7.384 -8.909 -9.493 1.00 98.06 95 ALA A O 1
ATOM 722 N N . PRO A 1 96 ? -8.727 -8.331 -11.206 1.00 97.75 96 PRO A N 1
ATOM 723 C CA . PRO A 1 96 ? -7.781 -8.707 -12.255 1.00 97.75 96 PRO A CA 1
ATOM 724 C C . PRO A 1 96 ? -6.529 -7.823 -12.243 1.00 97.75 96 PRO A C 1
ATOM 726 O O . PRO A 1 96 ? -6.629 -6.612 -12.045 1.00 97.75 96 PRO A O 1
ATOM 729 N N . SER A 1 97 ? -5.367 -8.421 -12.510 1.00 98.38 97 SER A N 1
ATOM 730 C CA . SER A 1 97 ? -4.098 -7.697 -12.682 1.00 98.38 97 SER A CA 1
ATOM 731 C C . SER A 1 97 ? -4.211 -6.597 -13.753 1.00 98.38 97 SER A C 1
ATOM 733 O O . SER A 1 97 ? -4.730 -6.823 -14.850 1.00 98.38 97 SER A O 1
ATOM 735 N N . ILE A 1 98 ? -3.713 -5.400 -13.437 1.00 97.81 98 ILE A N 1
ATOM 736 C CA . ILE A 1 98 ? -3.544 -4.297 -14.388 1.00 97.81 98 ILE A CA 1
ATOM 737 C C . ILE A 1 98 ? -2.315 -4.551 -15.253 1.00 97.81 98 ILE A C 1
ATOM 739 O O . ILE A 1 98 ? -2.426 -4.396 -16.464 1.00 97.81 98 ILE A O 1
ATOM 743 N N .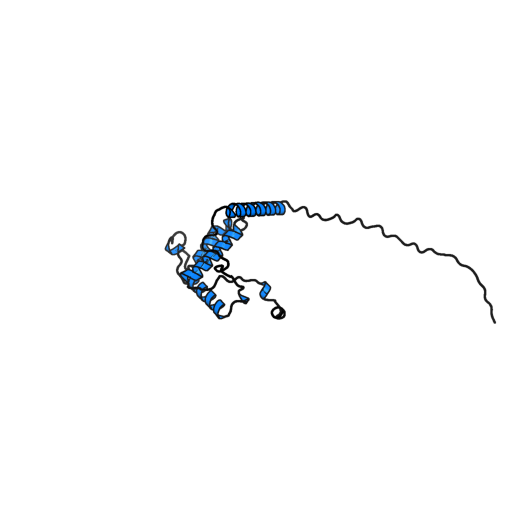 LEU A 1 99 ? -1.186 -4.971 -14.670 1.00 97.38 99 LEU A N 1
ATOM 744 C CA . LEU A 1 99 ? 0.063 -5.153 -15.418 1.00 97.38 99 LEU A CA 1
ATOM 745 C C . LEU A 1 99 ? -0.077 -6.230 -16.493 1.00 97.38 99 LEU A C 1
ATOM 747 O O . LEU A 1 99 ? 0.283 -5.988 -17.639 1.00 97.38 99 LEU A O 1
ATOM 751 N N . HIS A 1 100 ? -0.691 -7.368 -16.164 1.00 97.31 100 HIS A N 1
ATOM 752 C CA . HIS A 1 100 ? -1.006 -8.404 -17.146 1.00 97.31 100 HIS A CA 1
ATOM 753 C C . HIS A 1 100 ? -1.972 -7.898 -18.218 1.00 97.31 100 HIS A C 1
ATOM 755 O O . HIS A 1 100 ? -1.809 -8.189 -19.399 1.00 97.31 100 HIS A O 1
ATOM 761 N N . LYS A 1 101 ? -2.989 -7.124 -17.822 1.00 96.81 101 LYS A N 1
ATOM 762 C CA . LYS A 1 101 ? -3.965 -6.569 -18.766 1.00 96.81 101 LYS A CA 1
ATOM 763 C C . LYS A 1 101 ? -3.317 -5.590 -19.751 1.00 96.81 101 LYS A C 1
ATOM 765 O O . LYS A 1 101 ? -3.765 -5.517 -20.893 1.00 96.81 101 LYS A O 1
ATOM 770 N N . THR A 1 102 ? -2.318 -4.822 -19.319 1.00 97.00 102 THR A N 1
ATOM 771 C CA . THR A 1 102 ? -1.638 -3.822 -20.156 1.00 97.00 102 THR A CA 1
ATOM 772 C C . THR A 1 102 ? -0.455 -4.388 -20.932 1.00 97.00 102 THR A C 1
ATOM 774 O O . THR A 1 102 ? -0.223 -3.962 -22.058 1.00 97.00 102 THR A O 1
ATOM 777 N N . ASP A 1 103 ? 0.275 -5.338 -20.351 1.00 96.94 103 ASP A N 1
ATOM 778 C CA . ASP A 1 103 ? 1.450 -5.975 -20.943 1.00 96.94 103 ASP A CA 1
ATOM 779 C C . ASP A 1 103 ? 1.509 -7.469 -20.561 1.00 96.94 103 ASP A C 1
ATOM 781 O O . ASP A 1 103 ? 2.249 -7.885 -19.660 1.00 96.94 103 ASP A O 1
ATOM 785 N N . PRO A 1 104 ? 0.717 -8.312 -21.243 1.00 95.94 104 PRO A N 1
ATOM 786 C CA . PRO A 1 104 ? 0.661 -9.739 -20.951 1.00 95.94 104 PRO A CA 1
ATOM 787 C C . PRO A 1 104 ? 1.933 -10.487 -21.366 1.00 95.94 104 PRO A C 1
ATOM 789 O O . PRO A 1 104 ? 2.121 -11.622 -20.934 1.00 95.94 104 PRO A O 1
ATOM 792 N N . VAL A 1 105 ? 2.789 -9.893 -22.208 1.00 97.06 105 VAL A N 1
ATOM 793 C CA . VAL A 1 105 ? 4.037 -10.523 -22.666 1.00 97.06 105 VAL A CA 1
ATOM 794 C C . VAL A 1 105 ? 5.093 -10.437 -21.571 1.00 97.06 105 VAL A C 1
ATOM 796 O O . VAL A 1 105 ? 5.733 -11.444 -21.270 1.00 97.06 105 VAL A O 1
ATOM 799 N N . THR A 1 106 ? 5.234 -9.267 -20.945 1.00 95.94 106 THR A N 1
ATOM 800 C CA . THR A 1 106 ? 6.156 -9.066 -19.818 1.00 95.94 106 THR A CA 1
ATOM 801 C C . THR A 1 106 ? 5.622 -9.704 -18.536 1.00 95.94 106 THR A C 1
ATOM 803 O O . THR A 1 106 ? 6.384 -10.291 -17.768 1.00 95.94 106 THR A O 1
ATOM 806 N N . TYR A 1 107 ? 4.302 -9.661 -18.322 1.00 96.50 107 TYR A N 1
ATOM 807 C CA . TYR A 1 107 ? 3.657 -10.112 -17.086 1.00 96.50 107 TYR A CA 1
ATOM 808 C C . TYR A 1 107 ? 2.670 -11.279 -17.302 1.00 96.50 107 TYR A C 1
ATOM 810 O O . TYR A 1 107 ? 1.514 -11.181 -16.890 1.00 96.50 107 TYR A O 1
ATOM 818 N N . PRO A 1 108 ? 3.063 -12.423 -17.898 1.00 94.94 108 PRO A N 1
ATOM 819 C CA . PRO A 1 108 ? 2.128 -13.477 -18.316 1.00 94.94 108 PRO A CA 1
ATOM 820 C C . PRO A 1 108 ? 1.482 -14.252 -17.156 1.00 94.94 108 PRO A C 1
ATOM 822 O O . PRO A 1 108 ? 0.442 -14.882 -17.337 1.00 94.94 108 PRO A O 1
ATOM 825 N N . GLY A 1 109 ? 2.103 -14.243 -15.971 1.00 94.25 109 GLY A N 1
ATOM 826 C CA . GLY A 1 109 ? 1.677 -15.036 -14.811 1.00 94.25 109 GLY A CA 1
ATOM 827 C C . GLY A 1 109 ? 0.830 -14.290 -13.779 1.00 94.25 109 GLY A C 1
ATOM 828 O O . GLY A 1 109 ? 0.333 -14.924 -12.848 1.00 94.25 109 GLY A O 1
ATOM 829 N N . LEU A 1 110 ? 0.674 -12.972 -13.913 1.00 97.44 110 LEU A N 1
ATOM 830 C CA . LEU A 1 110 ? -0.019 -12.152 -12.921 1.00 97.44 110 LEU A CA 1
ATOM 831 C C . LEU A 1 110 ? -1.531 -12.303 -13.102 1.00 97.44 110 LEU A C 1
ATOM 833 O O . LEU A 1 110 ? -2.070 -12.069 -14.182 1.00 97.44 110 LEU A O 1
ATOM 837 N N . ARG A 1 111 ? -2.228 -12.708 -12.038 1.00 97.06 111 ARG A N 1
ATOM 838 C CA . ARG A 1 111 ? -3.668 -13.005 -12.087 1.00 97.06 111 ARG A CA 1
ATOM 839 C C . ARG A 1 111 ? -4.490 -11.948 -11.377 1.00 97.06 111 ARG A C 1
ATOM 841 O O . ARG A 1 111 ? -5.602 -11.647 -11.805 1.00 97.06 111 ARG A O 1
ATOM 848 N N . SER A 1 112 ? -3.946 -11.387 -10.308 1.00 98.31 112 SER A N 1
ATOM 849 C CA . SER A 1 112 ? -4.655 -10.484 -9.417 1.00 98.31 112 SER A CA 1
ATOM 850 C C . SER A 1 112 ? -4.005 -9.106 -9.323 1.00 98.31 112 SER A C 1
ATOM 852 O O . SER A 1 112 ? -2.816 -8.942 -9.585 1.00 98.31 112 SER A O 1
ATOM 854 N N . ARG A 1 113 ? -4.773 -8.104 -8.881 1.00 98.31 113 ARG A N 1
ATOM 855 C CA . ARG A 1 113 ? -4.235 -6.788 -8.504 1.00 98.31 113 ARG A CA 1
ATOM 856 C C . ARG A 1 113 ? -3.183 -6.896 -7.415 1.00 98.31 113 ARG A C 1
ATOM 858 O O . ARG A 1 113 ? -2.249 -6.105 -7.399 1.00 98.31 113 ARG A O 1
ATOM 865 N N . TYR A 1 114 ? -3.330 -7.862 -6.510 1.00 98.38 114 TYR A N 1
ATOM 866 C CA . TYR A 1 114 ? -2.315 -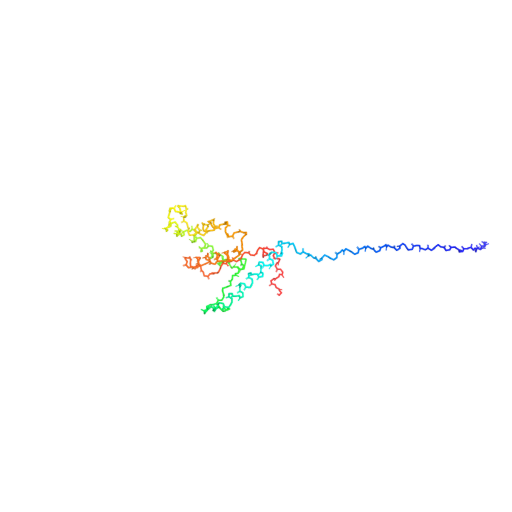8.150 -5.505 1.00 98.38 114 TYR A CA 1
ATOM 867 C C . TYR A 1 114 ? -0.992 -8.605 -6.141 1.00 98.38 114 TYR A C 1
ATOM 869 O O . TYR A 1 114 ? 0.068 -8.136 -5.728 1.00 98.38 114 TYR A O 1
ATOM 877 N N . ASP A 1 115 ? -1.045 -9.439 -7.185 1.00 98.19 115 ASP A N 1
ATOM 878 C CA . ASP A 1 115 ? 0.156 -9.897 -7.898 1.00 98.19 115 ASP A CA 1
ATOM 879 C C . ASP A 1 115 ? 0.919 -8.738 -8.547 1.00 98.19 115 ASP A C 1
ATOM 881 O O . ASP A 1 115 ? 2.140 -8.802 -8.638 1.00 98.19 115 ASP A O 1
ATOM 885 N N . ASP A 1 116 ? 0.240 -7.654 -8.937 1.00 98.44 116 ASP A N 1
ATOM 886 C CA . ASP A 1 116 ? 0.911 -6.465 -9.479 1.00 98.44 116 ASP A CA 1
ATOM 887 C C . ASP A 1 116 ? 1.831 -5.803 -8.452 1.00 98.44 116 ASP A C 1
ATOM 889 O O . ASP A 1 116 ? 2.953 -5.417 -8.771 1.00 98.44 116 ASP A O 1
ATOM 893 N N . PHE A 1 117 ? 1.376 -5.695 -7.201 1.00 98.38 117 PHE A N 1
ATOM 894 C CA . PHE A 1 117 ? 2.197 -5.163 -6.114 1.00 98.38 117 PHE A CA 1
ATOM 895 C C . PHE A 1 117 ? 3.413 -6.063 -5.865 1.00 98.38 117 PHE A C 1
ATOM 897 O O . PHE A 1 117 ? 4.541 -5.574 -5.783 1.00 98.38 117 PHE A O 1
ATOM 904 N N . VAL A 1 118 ? 3.195 -7.381 -5.828 1.00 98.06 118 VAL A N 1
ATOM 905 C CA . VAL A 1 118 ? 4.271 -8.370 -5.676 1.00 98.06 118 VAL A CA 1
ATOM 906 C C . VAL A 1 118 ? 5.279 -8.268 -6.821 1.00 98.06 118 VAL A C 1
ATOM 908 O O . VAL A 1 118 ? 6.479 -8.221 -6.565 1.00 98.06 118 VAL A O 1
ATOM 911 N N . ALA A 1 119 ? 4.817 -8.189 -8.068 1.00 97.62 119 ALA A N 1
ATOM 912 C CA . ALA A 1 119 ? 5.679 -8.108 -9.240 1.00 97.62 119 ALA A CA 1
ATOM 913 C C . ALA A 1 119 ? 6.558 -6.853 -9.225 1.00 97.62 119 ALA A C 1
ATOM 915 O O . ALA A 1 119 ? 7.762 -6.964 -9.431 1.00 97.62 119 ALA A O 1
ATOM 916 N N . VAL A 1 120 ? 5.994 -5.687 -8.895 1.00 96.56 120 VAL A N 1
ATOM 917 C CA . VAL A 1 120 ? 6.757 -4.431 -8.788 1.00 96.56 120 VAL A CA 1
ATOM 918 C C . VAL A 1 120 ? 7.831 -4.512 -7.696 1.00 96.56 120 VAL A C 1
ATOM 920 O O . VAL A 1 120 ? 8.952 -4.045 -7.897 1.00 96.56 120 VAL A O 1
ATOM 923 N N . HIS A 1 121 ? 7.517 -5.114 -6.544 1.00 98.19 121 HIS A N 1
ATOM 924 C CA . HIS A 1 121 ? 8.494 -5.319 -5.465 1.00 98.19 121 HIS A CA 1
ATOM 925 C C . HIS A 1 121 ? 9.605 -6.302 -5.865 1.00 98.19 121 HIS A C 1
ATOM 927 O O . HIS A 1 121 ? 10.781 -6.052 -5.591 1.00 98.19 121 HIS A O 1
ATOM 933 N N . LEU A 1 122 ? 9.254 -7.388 -6.562 1.00 96.94 122 LEU A N 1
ATOM 934 C CA . LEU A 1 122 ? 10.212 -8.365 -7.088 1.00 96.94 122 LEU A CA 1
ATOM 935 C C . LEU A 1 122 ? 11.147 -7.740 -8.128 1.00 96.94 122 LEU A C 1
ATOM 937 O O . LEU A 1 122 ? 12.361 -7.898 -8.029 1.00 96.94 122 LEU A O 1
ATOM 941 N N . GLU A 1 123 ? 10.597 -6.998 -9.087 1.00 95.88 123 GLU A N 1
ATOM 942 C CA . GLU A 1 123 ? 11.351 -6.354 -10.166 1.00 95.88 123 GLU A CA 1
ATOM 943 C C . GLU A 1 123 ? 12.372 -5.343 -9.624 1.00 95.88 123 GLU A C 1
ATOM 945 O O . GLU A 1 123 ? 13.506 -5.277 -10.096 1.00 95.88 123 GLU A O 1
ATOM 950 N N . GLN A 1 124 ? 12.004 -4.598 -8.578 1.00 94.00 124 GLN A N 1
ATOM 951 C CA . GLN A 1 124 ? 12.856 -3.559 -7.995 1.00 94.00 124 GLN A CA 1
ATOM 952 C C . GLN A 1 124 ? 13.674 -4.034 -6.786 1.00 94.00 124 GLN A C 1
ATOM 954 O O . GLN A 1 124 ? 14.396 -3.241 -6.191 1.00 94.00 124 GLN A O 1
ATOM 959 N N . THR A 1 125 ? 13.613 -5.315 -6.408 1.00 96.19 125 THR A N 1
ATOM 960 C CA . THR A 1 125 ? 14.191 -5.816 -5.146 1.00 96.19 125 THR A CA 1
ATOM 961 C C . THR A 1 125 ? 15.648 -5.396 -4.925 1.00 96.19 125 THR A C 1
ATOM 963 O O . THR A 1 125 ? 15.991 -4.982 -3.816 1.00 96.19 125 THR A O 1
ATOM 966 N N . LEU A 1 126 ? 16.490 -5.449 -5.962 1.00 95.50 126 LEU A N 1
ATOM 967 C CA . LEU A 1 126 ? 17.918 -5.124 -5.857 1.00 95.50 126 LEU A CA 1
ATOM 968 C C . LEU A 1 126 ? 18.211 -3.619 -5.759 1.00 95.50 126 LEU A C 1
ATOM 970 O O . LEU A 1 126 ? 19.303 -3.244 -5.347 1.00 95.50 126 LEU A O 1
ATOM 974 N N . SER A 1 127 ? 17.261 -2.755 -6.124 1.00 90.19 127 SER A N 1
ATOM 975 C CA . SER A 1 127 ? 17.404 -1.295 -6.053 1.00 90.19 127 SER A CA 1
ATOM 976 C C . SER A 1 127 ? 16.645 -0.662 -4.882 1.00 90.19 127 SER A C 1
ATOM 978 O O . SER A 1 127 ? 16.741 0.550 -4.674 1.00 90.19 127 SER A O 1
ATOM 980 N N . ILE A 1 128 ? 15.895 -1.461 -4.115 1.00 90.00 128 ILE A N 1
ATOM 981 C CA . ILE A 1 128 ? 15.067 -0.978 -3.000 1.00 90.00 128 ILE A CA 1
ATOM 982 C C . ILE A 1 128 ? 15.477 -1.551 -1.644 1.00 90.00 128 ILE A C 1
ATOM 984 O O . ILE A 1 128 ? 15.007 -1.026 -0.644 1.00 90.00 128 ILE A O 1
ATOM 988 N N . HIS A 1 129 ? 16.310 -2.599 -1.573 1.00 94.62 129 HIS A N 1
ATOM 989 C CA . HIS A 1 129 ? 16.807 -3.177 -0.313 1.00 94.62 129 HIS A CA 1
ATOM 990 C C . HIS A 1 129 ? 18.311 -2.962 -0.161 1.00 94.62 129 HIS A C 1
ATOM 992 O O . HIS A 1 129 ? 19.066 -3.136 -1.111 1.00 94.62 129 HIS A O 1
ATOM 998 N N . GLY A 1 130 ? 18.756 -2.618 1.053 1.00 89.88 130 GLY A N 1
ATOM 999 C CA . GLY A 1 130 ? 20.165 -2.287 1.307 1.00 89.88 130 GLY A CA 1
ATOM 1000 C C . GLY A 1 130 ? 20.605 -0.959 0.679 1.00 89.88 130 GLY A C 1
ATOM 1001 O O . GLY A 1 130 ? 21.798 -0.700 0.560 1.00 89.88 130 GLY A O 1
ATOM 1002 N N . THR A 1 131 ? 19.648 -0.124 0.273 1.00 86.12 131 THR A N 1
ATOM 1003 C CA . THR A 1 131 ? 19.855 1.144 -0.431 1.00 86.12 131 THR A CA 1
ATOM 1004 C C . THR A 1 131 ? 19.283 2.324 0.362 1.00 86.12 131 THR A C 1
ATOM 1006 O O . THR A 1 131 ? 18.408 2.161 1.215 1.00 86.12 131 THR A O 1
ATOM 1009 N N . GLY A 1 132 ? 19.742 3.546 0.060 1.00 87.81 132 GLY A N 1
ATOM 1010 C CA . GLY A 1 132 ? 19.294 4.765 0.755 1.00 87.81 132 GLY A CA 1
ATOM 1011 C C . GLY A 1 132 ? 17.801 5.084 0.583 1.00 87.81 132 GLY A C 1
ATOM 1012 O O . GLY A 1 132 ? 17.187 5.699 1.451 1.00 87.81 132 GLY A O 1
ATOM 1013 N N . ASN A 1 133 ? 17.177 4.614 -0.498 1.00 86.94 133 ASN A N 1
ATOM 1014 C CA . ASN A 1 133 ? 15.746 4.775 -0.764 1.00 86.94 133 ASN A CA 1
ATOM 1015 C C . ASN A 1 133 ? 14.869 3.677 -0.136 1.00 86.94 133 ASN A C 1
ATOM 1017 O O . ASN A 1 133 ? 13.656 3.716 -0.328 1.00 86.94 133 ASN A O 1
ATOM 1021 N N . PHE A 1 134 ? 15.422 2.719 0.621 1.00 91.69 134 PHE A N 1
ATOM 1022 C CA . PHE A 1 134 ? 14.647 1.613 1.201 1.00 91.69 134 PHE A CA 1
ATOM 1023 C C . PHE A 1 134 ? 13.413 2.101 1.973 1.00 91.69 134 PHE A C 1
ATOM 1025 O O . PHE A 1 134 ? 12.289 1.677 1.696 1.00 91.69 134 PHE A O 1
ATOM 1032 N N . LEU A 1 135 ? 13.595 3.037 2.910 1.00 92.12 135 LEU A N 1
ATOM 1033 C CA . LEU A 1 135 ? 12.506 3.514 3.768 1.00 92.12 135 LEU A CA 1
ATOM 1034 C C . LEU A 1 135 ? 11.475 4.349 3.003 1.00 92.12 135 LEU A C 1
ATOM 1036 O O . LEU A 1 135 ? 10.272 4.217 3.240 1.00 92.12 135 LEU A O 1
ATOM 1040 N N . THR A 1 136 ? 11.927 5.216 2.097 1.00 91.69 136 THR A N 1
ATOM 1041 C CA . THR A 1 136 ? 11.041 6.099 1.328 1.00 91.69 136 THR A CA 1
ATOM 1042 C C . THR A 1 136 ? 10.243 5.311 0.294 1.00 91.69 136 THR A C 1
ATOM 1044 O O . THR A 1 136 ? 9.028 5.501 0.201 1.00 91.69 136 THR A O 1
ATOM 1047 N N . TRP A 1 137 ? 10.879 4.359 -0.392 1.00 94.81 137 TRP A N 1
ATOM 1048 C CA . TRP A 1 137 ? 10.220 3.462 -1.337 1.00 94.81 137 TRP A CA 1
ATOM 1049 C C . TRP A 1 137 ? 9.154 2.613 -0.640 1.00 94.81 137 TRP A C 1
ATOM 1051 O O . TRP A 1 137 ? 8.000 2.616 -1.063 1.00 94.81 137 TRP A O 1
ATOM 1061 N N . HIS A 1 138 ? 9.476 1.971 0.492 1.00 97.06 138 HIS A N 1
ATOM 1062 C CA . HIS A 1 138 ? 8.503 1.137 1.210 1.00 97.06 138 HIS A CA 1
ATOM 1063 C C . HIS A 1 138 ? 7.367 1.966 1.827 1.00 97.06 138 HIS A C 1
ATOM 1065 O O . HIS A 1 138 ? 6.215 1.526 1.835 1.00 97.06 138 HIS A O 1
ATOM 1071 N N . ARG A 1 139 ? 7.645 3.194 2.293 1.00 95.50 139 ARG A N 1
ATOM 1072 C CA . ARG A 1 139 ? 6.600 4.127 2.750 1.00 95.50 139 ARG A CA 1
ATOM 1073 C C . ARG A 1 139 ? 5.607 4.429 1.628 1.00 95.50 139 ARG A C 1
ATOM 1075 O O . ARG A 1 139 ? 4.398 4.380 1.867 1.00 95.50 139 ARG A O 1
ATOM 1082 N N . TYR A 1 140 ? 6.110 4.727 0.432 1.00 95.62 140 TYR A N 1
ATOM 1083 C CA . TYR A 1 140 ? 5.276 4.993 -0.735 1.00 95.62 140 TYR A CA 1
ATOM 1084 C C . TYR A 1 140 ? 4.526 3.740 -1.197 1.00 95.62 140 TYR A C 1
ATOM 1086 O O . TYR A 1 140 ? 3.322 3.803 -1.421 1.00 95.62 140 TYR A O 1
ATOM 1094 N N . TYR A 1 141 ? 5.192 2.589 -1.243 1.00 97.94 141 TYR A N 1
ATOM 1095 C CA . TYR A 1 141 ? 4.600 1.307 -1.620 1.00 97.94 141 TYR A CA 1
ATOM 1096 C C . TYR A 1 141 ? 3.396 0.942 -0.739 1.00 97.94 141 TYR A C 1
ATOM 1098 O O . TYR A 1 141 ? 2.314 0.634 -1.239 1.00 97.94 141 TYR A O 1
ATOM 1106 N N . VAL A 1 142 ? 3.538 1.071 0.585 1.00 96.81 142 VAL A N 1
ATOM 1107 C CA . VAL A 1 142 ? 2.435 0.832 1.529 1.00 96.81 142 VAL A CA 1
ATOM 1108 C C . VAL A 1 142 ? 1.315 1.864 1.364 1.00 96.81 142 VAL A C 1
ATOM 1110 O O . VAL A 1 142 ? 0.140 1.519 1.475 1.00 96.81 142 VAL A O 1
ATOM 1113 N N . TRP A 1 143 ? 1.646 3.130 1.090 1.00 96.06 143 TRP A N 1
ATOM 1114 C CA . TRP A 1 143 ? 0.640 4.149 0.783 1.00 96.06 143 TRP A CA 1
ATOM 1115 C C . TRP A 1 143 ? -0.124 3.836 -0.512 1.00 96.06 143 TRP A C 1
ATOM 1117 O O . TRP A 1 143 ? -1.348 3.937 -0.519 1.00 96.06 143 TRP A O 1
ATOM 1127 N N . ALA A 1 144 ? 0.557 3.395 -1.570 1.00 97.75 144 ALA A N 1
ATOM 1128 C CA . ALA A 1 144 ? -0.065 3.018 -2.837 1.00 97.75 144 ALA A CA 1
ATOM 1129 C C . ALA A 1 144 ? -0.990 1.800 -2.672 1.00 97.75 144 ALA A C 1
ATOM 1131 O O . ALA A 1 144 ? -2.111 1.803 -3.180 1.00 97.75 144 ALA A O 1
ATOM 1132 N N . TYR A 1 145 ? -0.570 0.802 -1.887 1.00 98.31 145 TYR A N 1
ATOM 1133 C CA . TYR A 1 145 ? -1.418 -0.335 -1.520 1.00 98.31 145 TYR A CA 1
ATOM 1134 C C . TYR A 1 145 ? -2.671 0.112 -0.750 1.00 98.31 145 TYR A C 1
ATOM 1136 O O . TYR A 1 145 ? -3.784 -0.316 -1.056 1.00 98.31 145 TYR A O 1
ATOM 1144 N N . GLU A 1 146 ? -2.522 1.036 0.204 1.00 97.88 146 GLU A N 1
ATOM 1145 C CA . GLU A 1 146 ? -3.653 1.636 0.918 1.00 97.88 146 GLU A CA 1
ATOM 1146 C C . GLU A 1 146 ? -4.611 2.368 -0.038 1.00 97.88 146 GLU A C 1
ATOM 1148 O O . GLU A 1 146 ? -5.828 2.221 0.086 1.00 97.88 146 GLU A O 1
ATOM 1153 N N . GLN A 1 147 ? -4.091 3.109 -1.023 1.00 97.75 147 GLN A N 1
ATOM 1154 C CA . GLN A 1 147 ? -4.931 3.755 -2.034 1.00 97.75 147 GLN A CA 1
ATOM 1155 C C . GLN A 1 147 ? -5.695 2.732 -2.875 1.00 97.75 147 GLN A C 1
ATOM 1157 O O . GLN A 1 147 ? -6.883 2.934 -3.112 1.00 97.75 147 GLN A O 1
ATOM 1162 N N . ALA A 1 148 ? -5.075 1.615 -3.266 1.00 98.25 148 ALA A N 1
ATOM 1163 C CA . ALA A 1 148 ? -5.769 0.544 -3.981 1.00 98.25 148 ALA A CA 1
ATOM 1164 C C . ALA A 1 148 ? -6.904 -0.056 -3.133 1.00 98.25 148 ALA A C 1
ATOM 1166 O O . ALA A 1 148 ? -8.041 -0.160 -3.594 1.00 98.25 148 ALA A O 1
ATOM 1167 N N . LEU A 1 149 ? -6.654 -0.348 -1.850 1.00 98.44 149 LEU A N 1
ATOM 1168 C CA . LEU A 1 149 ? -7.703 -0.815 -0.933 1.00 98.44 149 LEU A CA 1
ATOM 1169 C C . LEU A 1 149 ? -8.886 0.163 -0.864 1.00 98.44 149 LEU A C 1
ATOM 1171 O O . LEU A 1 149 ? -10.046 -0.259 -0.858 1.00 98.44 149 LEU A O 1
ATOM 1175 N N . ARG A 1 150 ? -8.607 1.469 -0.789 1.00 97.75 150 ARG A N 1
ATOM 1176 C CA . ARG A 1 150 ? -9.629 2.509 -0.603 1.00 97.75 150 ARG A CA 1
ATOM 1177 C C . ARG A 1 150 ? -10.392 2.829 -1.887 1.00 97.75 150 ARG A C 1
ATOM 1179 O O . ARG A 1 150 ? -11.621 2.909 -1.857 1.00 97.75 150 ARG A O 1
ATOM 1186 N N . ASN A 1 151 ? -9.675 2.987 -2.993 1.00 98.19 151 ASN A N 1
ATOM 1187 C CA . ASN A 1 151 ? -10.213 3.491 -4.254 1.00 98.19 151 ASN A CA 1
ATOM 1188 C C . ASN A 1 151 ? -10.750 2.367 -5.149 1.00 98.19 151 ASN A C 1
ATOM 1190 O O . ASN A 1 151 ? -11.747 2.577 -5.833 1.00 98.19 151 ASN A O 1
ATOM 1194 N N . GLU A 1 152 ? -10.142 1.177 -5.117 1.00 98.12 152 GLU A N 1
ATOM 1195 C CA . GLU A 1 152 ? -10.562 0.030 -5.940 1.00 98.12 152 GLU A CA 1
ATOM 1196 C C . GLU A 1 152 ? -11.515 -0.902 -5.170 1.00 98.12 152 GLU A C 1
ATOM 1198 O O . GLU A 1 152 ? -12.466 -1.430 -5.739 1.00 98.12 152 GLU A O 1
ATOM 1203 N N . CYS A 1 153 ? -11.302 -1.069 -3.857 1.00 98.19 153 CYS A N 1
ATOM 1204 C CA . CYS A 1 153 ? -12.048 -2.025 -3.025 1.00 98.19 153 CYS A CA 1
ATOM 1205 C C . CYS A 1 153 ? -12.961 -1.383 -1.964 1.00 98.19 153 CYS A C 1
ATOM 1207 O O . CYS A 1 153 ? -13.560 -2.086 -1.145 1.00 98.19 153 CYS A O 1
ATOM 1209 N N . GLY A 1 154 ? -13.092 -0.053 -1.965 1.00 97.62 154 GLY A N 1
ATOM 1210 C CA . GLY A 1 154 ? -14.037 0.677 -1.117 1.00 97.62 154 GLY A CA 1
ATOM 1211 C C . GLY A 1 154 ? -13.697 0.707 0.377 1.00 97.62 154 GLY A C 1
ATOM 1212 O O . GLY A 1 154 ? -14.556 1.084 1.179 1.00 97.62 154 GLY A O 1
ATOM 1213 N N . TYR A 1 155 ? -12.475 0.336 0.771 1.00 98.00 155 TYR A N 1
ATOM 1214 C CA . TYR A 1 155 ? -12.027 0.412 2.161 1.00 98.00 155 TYR A CA 1
ATOM 1215 C C . TYR A 1 155 ? -12.085 1.857 2.673 1.00 98.00 155 TYR A C 1
ATOM 1217 O O . TYR A 1 155 ? -11.673 2.792 1.991 1.00 98.00 155 TYR A O 1
ATOM 1225 N N . LYS A 1 156 ? -12.615 2.066 3.881 1.00 96.50 156 LYS A N 1
ATOM 1226 C CA . LYS A 1 156 ? -12.728 3.410 4.485 1.00 96.50 156 LYS A CA 1
ATOM 1227 C C . LYS A 1 156 ? -11.693 3.670 5.578 1.00 96.50 156 LYS A C 1
ATOM 1229 O O . LYS A 1 156 ? -11.422 4.827 5.899 1.00 96.50 156 LYS A O 1
ATOM 1234 N N . GLY A 1 157 ? -11.101 2.608 6.122 1.00 94.44 157 GLY A N 1
ATOM 1235 C CA . GLY A 1 157 ? -10.019 2.700 7.095 1.00 94.44 157 GLY A CA 1
ATOM 1236 C C . GLY A 1 157 ? -8.666 3.007 6.452 1.00 94.44 157 GLY A C 1
ATOM 1237 O O . GLY A 1 157 ? -8.548 3.195 5.240 1.00 94.44 157 GLY A O 1
ATOM 1238 N N . TYR A 1 158 ? -7.631 3.048 7.282 1.00 95.00 158 TYR A N 1
ATOM 1239 C CA . TYR A 1 158 ? -6.238 3.227 6.862 1.00 95.00 158 TYR A CA 1
ATOM 1240 C C . TYR A 1 158 ? -5.456 1.929 7.060 1.00 95.00 158 TYR A C 1
ATOM 1242 O O . TYR A 1 158 ? -5.954 1.001 7.711 1.00 95.00 158 TYR A O 1
ATOM 1250 N N . GLN A 1 159 ? -4.257 1.846 6.482 1.00 93.81 159 GLN A N 1
ATOM 1251 C CA . GLN A 1 159 ? -3.402 0.676 6.642 1.00 93.81 159 GLN A CA 1
ATOM 1252 C C . GLN A 1 159 ? -3.101 0.453 8.138 1.00 93.81 159 GLN A C 1
ATOM 1254 O O . GLN A 1 159 ? -2.600 1.376 8.792 1.00 93.81 159 GLN A O 1
ATOM 1259 N N . PRO A 1 160 ? -3.393 -0.734 8.700 1.00 93.31 160 PRO A N 1
ATOM 1260 C CA . PRO A 1 160 ? -3.023 -1.040 10.073 1.00 93.31 160 PRO A CA 1
ATOM 1261 C C . PRO A 1 160 ? -1.506 -1.183 10.200 1.00 93.31 160 PRO A C 1
ATOM 1263 O O . PRO A 1 160 ? -0.853 -1.752 9.323 1.00 93.31 160 PRO A O 1
ATOM 1266 N N . VAL A 1 161 ? -0.955 -0.710 11.315 1.00 89.19 161 VAL A N 1
ATOM 1267 C CA . VAL A 1 161 ? 0.409 -1.065 11.723 1.00 89.19 161 VAL A CA 1
ATOM 1268 C C . VAL A 1 161 ? 0.340 -2.309 12.606 1.00 89.19 161 VAL A C 1
ATOM 1270 O O . VAL A 1 161 ? -0.602 -2.467 13.379 1.00 89.19 161 VAL A O 1
ATOM 1273 N N . SER A 1 162 ? 1.290 -3.229 12.468 1.00 80.56 162 SER A N 1
ATOM 1274 C CA . SER A 1 162 ? 1.412 -4.362 13.389 1.00 80.56 162 SER A CA 1
ATOM 1275 C C . SER A 1 162 ? 2.584 -4.084 14.303 1.00 80.56 162 SER A C 1
ATOM 1277 O O . SER A 1 162 ? 3.733 -4.254 13.899 1.00 80.56 162 SER A O 1
ATOM 1279 N N . HIS A 1 163 ? 2.306 -3.622 15.516 1.00 71.69 163 HIS A N 1
ATOM 1280 C CA . HIS A 1 163 ? 3.333 -3.449 16.518 1.00 71.69 163 HIS A CA 1
ATOM 1281 C C . HIS A 1 163 ? 3.355 -4.671 17.432 1.00 71.69 163 HIS A C 1
ATOM 1283 O O . HIS A 1 163 ? 2.505 -4.843 18.307 1.00 71.69 163 HIS A O 1
ATOM 1289 N N . ASP A 1 164 ? 4.350 -5.541 17.256 1.00 59.81 164 ASP A N 1
ATOM 1290 C CA . ASP A 1 164 ? 4.423 -6.805 18.001 1.00 59.81 164 ASP A CA 1
ATOM 1291 C C . ASP A 1 164 ? 4.567 -6.624 19.526 1.00 59.81 164 ASP A C 1
ATOM 1293 O O . ASP A 1 164 ? 4.341 -7.574 20.276 1.00 59.81 164 ASP A O 1
ATOM 1297 N N . ARG A 1 165 ? 4.848 -5.405 20.024 1.00 57.09 165 ARG A N 1
ATOM 1298 C CA . ARG A 1 165 ? 4.922 -5.139 21.475 1.00 57.09 165 ARG A CA 1
ATOM 1299 C C . ARG A 1 165 ? 3.564 -5.214 22.190 1.00 57.09 165 ARG A C 1
ATOM 1301 O O . ARG A 1 165 ? 3.552 -5.404 23.400 1.00 57.09 165 ARG A O 1
ATOM 1308 N N . CYS A 1 166 ? 2.430 -5.117 21.490 1.00 53.03 166 CYS A N 1
ATOM 1309 C CA . CYS A 1 166 ? 1.103 -5.143 22.129 1.00 53.03 166 CYS A CA 1
ATOM 1310 C C . CYS A 1 166 ? 0.561 -6.557 22.397 1.00 53.03 166 CYS A C 1
ATOM 1312 O O . CYS A 1 166 ? -0.494 -6.698 23.009 1.00 53.03 166 CYS A O 1
ATOM 1314 N N . ARG A 1 167 ? 1.262 -7.615 21.965 1.00 54.44 167 ARG A N 1
ATOM 1315 C CA . ARG A 1 167 ? 0.831 -9.005 22.196 1.00 54.44 167 ARG A CA 1
ATOM 1316 C C . ARG A 1 167 ? 1.089 -9.498 23.629 1.00 54.44 167 ARG A C 1
ATOM 1318 O O . ARG A 1 167 ? 0.453 -10.460 24.039 1.00 54.44 167 ARG A O 1
ATOM 1325 N N . ASN A 1 168 ? 1.970 -8.818 24.372 1.00 50.41 168 ASN A N 1
ATOM 1326 C CA . ASN A 1 168 ? 2.435 -9.212 25.710 1.00 50.41 168 ASN A CA 1
ATOM 1327 C C . ASN A 1 168 ? 2.265 -8.114 26.776 1.00 50.41 168 ASN A C 1
ATOM 1329 O O . ASN A 1 168 ? 2.928 -8.175 27.810 1.00 50.41 168 ASN A O 1
ATOM 1333 N N . LEU A 1 169 ? 1.430 -7.094 26.552 1.00 51.28 169 LEU A N 1
ATOM 1334 C CA . LEU A 1 169 ? 1.135 -6.140 27.622 1.00 51.28 169 LEU A CA 1
ATOM 1335 C C . LEU A 1 169 ? 0.210 -6.827 28.641 1.00 51.28 169 LEU A C 1
ATOM 1337 O O . LEU A 1 169 ? -0.907 -7.190 28.266 1.00 51.28 169 LEU A O 1
ATOM 1341 N N . PRO A 1 170 ? 0.639 -7.038 29.902 1.00 53.00 170 PRO A N 1
ATOM 1342 C CA . PRO A 1 170 ? -0.290 -7.439 30.949 1.00 53.00 170 PRO A CA 1
ATOM 1343 C C . PRO A 1 170 ? -1.387 -6.372 31.060 1.00 53.00 170 PRO A C 1
ATOM 1345 O O . PRO A 1 170 ? -1.102 -5.182 30.919 1.00 53.00 170 PRO A O 1
ATOM 1348 N N . GLU A 1 171 ? -2.628 -6.784 31.328 1.00 49.41 171 GLU A N 1
ATOM 1349 C CA . GLU A 1 171 ? -3.826 -5.920 31.405 1.00 49.41 171 GLU A CA 1
ATOM 1350 C C . GLU A 1 171 ? -3.719 -4.726 32.384 1.00 49.41 171 GLU A C 1
ATOM 1352 O O . GLU A 1 171 ? -4.621 -3.899 32.452 1.00 49.41 171 GLU A O 1
ATOM 1357 N N . LEU A 1 172 ? -2.612 -4.580 33.116 1.00 43.38 172 LEU A N 1
ATOM 1358 C CA . LEU A 1 172 ? -2.410 -3.550 34.132 1.00 43.38 172 LEU A CA 1
ATOM 1359 C C . LEU A 1 172 ? -2.107 -2.134 33.611 1.00 43.38 172 LEU A C 1
ATOM 1361 O O . LEU A 1 172 ? -2.033 -1.217 34.422 1.00 43.38 172 LEU A O 1
ATOM 1365 N N . LEU A 1 173 ? -1.911 -1.924 32.305 1.00 47.22 173 LEU A N 1
ATOM 1366 C CA . LEU A 1 173 ? -1.488 -0.619 31.760 1.00 47.22 173 LEU A CA 1
ATOM 1367 C C . LEU A 1 173 ? -2.582 0.161 31.011 1.00 47.22 173 LEU A C 1
ATOM 1369 O O . LEU A 1 173 ? -2.290 1.194 30.420 1.00 47.22 173 LEU A O 1
ATOM 1373 N N . LEU A 1 174 ? -3.838 -0.300 31.053 1.00 42.38 174 LEU A N 1
ATOM 1374 C CA . LEU A 1 174 ? -4.996 0.422 30.495 1.00 42.38 174 LEU A CA 1
ATOM 1375 C C . LEU A 1 174 ? -5.860 1.136 31.554 1.00 42.38 174 LEU A C 1
ATOM 1377 O O . LEU A 1 174 ? -6.901 1.693 31.210 1.00 42.38 174 LEU A O 1
ATOM 1381 N N . THR A 1 175 ? -5.434 1.168 32.820 1.00 39.16 175 THR A N 1
ATOM 1382 C CA . THR A 1 175 ? -6.118 1.902 33.904 1.00 39.16 175 THR A CA 1
ATOM 1383 C C . THR A 1 175 ? -5.152 2.681 34.800 1.00 39.16 175 THR A C 1
ATOM 1385 O O . THR A 1 175 ? -5.177 2.518 36.021 1.00 39.16 175 THR A O 1
ATOM 1388 N N . LEU A 1 176 ? -4.314 3.532 34.202 1.00 38.50 176 LEU A N 1
ATOM 1389 C CA . LEU A 1 176 ? -3.691 4.680 34.872 1.00 38.50 176 LEU A CA 1
ATOM 1390 C C . LEU A 1 176 ? -3.788 5.912 33.972 1.00 38.50 176 LEU A C 1
ATOM 1392 O O . LEU A 1 176 ? -3.477 5.770 32.768 1.00 38.50 176 LEU A O 1
#